Protein AF-A0A820YCQ6-F1 (afdb_monomer_lite)

pLDDT: mean 77.75, std 10.93, range [45.94, 90.94]

Foldseek 3Di:
DDDFDLALLSLLVQLLCLLPPWDQQQDPVGRDHSNRVSVVSCPDPSNDDPDDDDPSNVVSVVSVVVSDDDDD

Secondary structure (DSSP, 8-state):
--PPPSSHHHHHHHHHHHHHHS-SSPPTTT---HHHHHHHHHTSTTS--SSPPPHHHHHHHHHHHHHS----

Radius of gyration: 12.37 Å; chains: 1; bounding box: 32×24×34 Å

Structure (mmCIF, N/CA/C/O backbone):
data_AF-A0A820YCQ6-F1
#
_entry.id   AF-A0A820YCQ6-F1
#
loop_
_atom_site.group_PDB
_atom_site.id
_atom_site.type_symbol
_atom_site.label_atom_id
_atom_site.label_alt_id
_atom_site.label_comp_id
_atom_site.label_asym_id
_atom_site.label_entity_id
_atom_site.label_seq_id
_atom_site.pdbx_PDB_ins_code
_atom_site.Cartn_x
_atom_site.Cartn_y
_atom_site.Cartn_z
_atom_site.occupancy
_atom_site.B_iso_or_equiv
_atom_site.auth_seq_id
_atom_site.auth_comp_id
_atom_site.auth_asym_id
_atom_site.auth_atom_id
_atom_site.pdbx_PDB_model_num
ATOM 1 N N . MET A 1 1 ? 10.657 11.445 9.133 1.00 45.94 1 MET A N 1
ATOM 2 C CA . MET A 1 1 ? 9.615 11.125 8.133 1.00 45.94 1 MET A CA 1
ATOM 3 C C . MET A 1 1 ? 10.249 10.167 7.136 1.00 45.94 1 MET A C 1
ATOM 5 O O . MET A 1 1 ? 11.276 10.532 6.579 1.00 45.94 1 MET A O 1
ATOM 9 N N . LEU A 1 2 ? 9.748 8.935 7.002 1.00 48.84 2 LEU A N 1
ATOM 10 C CA . LEU A 1 2 ? 10.294 7.965 6.045 1.00 48.84 2 LEU A CA 1
ATOM 11 C C . LEU A 1 2 ? 10.001 8.499 4.631 1.00 48.84 2 LEU A C 1
ATOM 13 O O . LEU A 1 2 ? 8.835 8.609 4.259 1.00 48.84 2 LEU A O 1
ATOM 17 N N . GLN A 1 3 ? 11.023 8.927 3.891 1.00 54.03 3 GLN A N 1
ATOM 18 C CA . GLN A 1 3 ? 10.849 9.387 2.512 1.00 54.03 3 GLN A CA 1
ATOM 1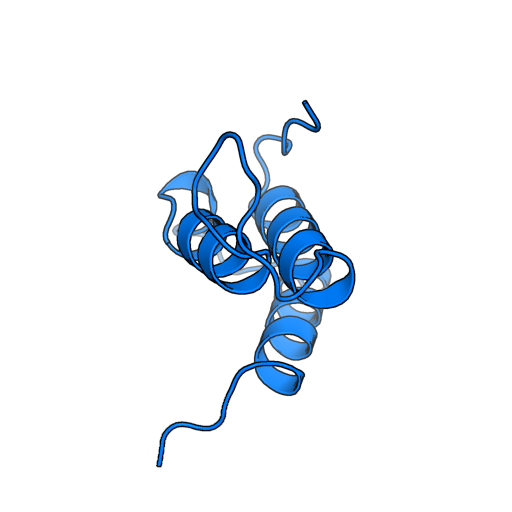9 C C . GLN A 1 3 ? 10.972 8.189 1.571 1.00 54.03 3 GLN A C 1
ATOM 21 O O . GLN A 1 3 ? 11.945 7.439 1.646 1.00 54.03 3 GLN A O 1
ATOM 26 N N . SER A 1 4 ? 9.968 7.996 0.715 1.00 55.00 4 SER A N 1
ATOM 27 C CA . SER A 1 4 ? 10.055 7.031 -0.380 1.00 55.00 4 SER A CA 1
ATOM 28 C C . SER A 1 4 ? 11.119 7.488 -1.376 1.00 55.00 4 SER A C 1
ATOM 30 O O . SER A 1 4 ? 11.217 8.675 -1.677 1.00 55.00 4 SER A O 1
ATOM 32 N N . THR A 1 5 ? 11.901 6.543 -1.890 1.00 58.38 5 THR A N 1
ATOM 33 C CA . THR A 1 5 ? 12.826 6.762 -3.007 1.00 58.38 5 THR A CA 1
ATOM 34 C C . THR A 1 5 ? 12.050 7.089 -4.295 1.00 58.38 5 THR A C 1
ATOM 36 O O . THR A 1 5 ? 10.846 6.833 -4.364 1.00 58.38 5 THR A O 1
ATOM 39 N N . ASP A 1 6 ? 12.720 7.608 -5.335 1.00 62.22 6 ASP A N 1
ATOM 40 C CA . ASP A 1 6 ? 12.142 7.932 -6.665 1.00 62.22 6 ASP A CA 1
ATOM 41 C C . ASP A 1 6 ? 11.556 6.719 -7.432 1.00 62.22 6 ASP A C 1
ATOM 43 O O . ASP A 1 6 ? 11.213 6.809 -8.608 1.00 62.22 6 ASP A O 1
ATOM 47 N N . SER A 1 7 ? 11.446 5.558 -6.782 1.00 70.25 7 SER A N 1
ATOM 48 C CA . SER A 1 7 ? 10.867 4.343 -7.342 1.00 70.25 7 SER A CA 1
ATOM 49 C C . SER A 1 7 ? 9.435 4.135 -6.831 1.00 70.25 7 SER A C 1
ATOM 51 O O . SER A 1 7 ? 9.212 4.195 -5.615 1.00 70.25 7 SER A O 1
ATOM 53 N N . PRO A 1 8 ? 8.475 3.769 -7.705 1.00 75.75 8 PRO A N 1
ATOM 54 C CA . PRO A 1 8 ? 7.114 3.390 -7.311 1.00 75.75 8 PRO A CA 1
ATOM 55 C C . PRO A 1 8 ? 7.075 2.311 -6.218 1.00 75.75 8 PRO A C 1
ATOM 57 O O . PRO A 1 8 ? 6.185 2.300 -5.373 1.00 75.75 8 PRO A O 1
ATOM 60 N N . THR A 1 9 ? 8.082 1.430 -6.178 1.00 83.12 9 THR A N 1
ATOM 61 C CA . THR A 1 9 ? 8.192 0.363 -5.174 1.00 83.12 9 THR A CA 1
ATOM 62 C C . THR A 1 9 ? 8.245 0.906 -3.744 1.00 83.12 9 THR A C 1
ATOM 64 O O . THR A 1 9 ? 7.621 0.335 -2.850 1.00 83.12 9 THR A O 1
ATOM 67 N N . GLY A 1 10 ? 8.966 2.009 -3.513 1.00 82.50 10 GLY A N 1
ATOM 68 C CA . GLY A 1 10 ? 9.066 2.622 -2.186 1.00 82.50 10 GLY A CA 1
ATOM 69 C C . GLY A 1 10 ? 7.720 3.175 -1.717 1.00 82.50 10 GLY A C 1
ATOM 70 O O . GLY A 1 10 ? 7.337 2.988 -0.560 1.00 82.50 10 GLY A O 1
ATOM 71 N N . TRP A 1 11 ? 6.962 3.765 -2.642 1.00 83.75 11 TRP A N 1
ATOM 72 C CA . TRP A 1 11 ? 5.632 4.303 -2.379 1.00 83.75 11 TRP A CA 1
ATOM 73 C C . TRP A 1 11 ? 4.632 3.193 -2.068 1.00 83.75 11 TRP A C 1
ATOM 75 O O . TRP A 1 11 ? 3.862 3.310 -1.112 1.00 83.75 11 TRP A O 1
ATOM 85 N N . PHE A 1 12 ? 4.683 2.082 -2.805 1.00 87.12 12 PHE A N 1
ATOM 86 C CA . PHE A 1 12 ? 3.854 0.911 -2.524 1.00 87.12 12 PHE A CA 1
ATOM 87 C C . PHE A 1 12 ? 4.185 0.289 -1.172 1.00 87.12 12 PHE A C 1
ATOM 89 O O . PHE A 1 12 ? 3.278 -0.007 -0.398 1.00 87.12 12 PHE A O 1
ATOM 96 N N . TYR A 1 13 ? 5.470 0.149 -0.846 1.00 87.00 13 TYR A N 1
ATOM 97 C CA . TYR A 1 13 ? 5.886 -0.400 0.441 1.00 87.00 13 TYR A CA 1
ATOM 98 C C . TYR A 1 13 ? 5.427 0.478 1.611 1.00 87.00 13 TYR A C 1
ATOM 100 O O . TYR A 1 13 ? 4.884 -0.024 2.593 1.00 87.00 13 TYR A O 1
ATOM 108 N N . LEU A 1 14 ? 5.581 1.799 1.490 1.00 86.19 14 LEU A N 1
ATOM 109 C CA . LEU A 1 14 ? 5.115 2.743 2.503 1.00 86.19 14 LEU A CA 1
ATOM 110 C C . LEU A 1 14 ? 3.588 2.702 2.660 1.00 86.19 14 LEU A C 1
ATOM 112 O O . LEU A 1 14 ? 3.081 2.750 3.780 1.00 86.19 14 LEU A O 1
ATOM 116 N N . SER A 1 15 ? 2.859 2.570 1.550 1.00 87.25 15 SER A N 1
ATOM 117 C CA . SER A 1 15 ? 1.400 2.423 1.563 1.00 87.25 15 SER A CA 1
ATOM 118 C C . SER A 1 15 ? 0.979 1.145 2.287 1.00 87.25 15 SER A C 1
ATOM 120 O O . SER A 1 15 ? 0.125 1.192 3.168 1.00 87.25 15 SER A O 1
ATOM 122 N N . LEU A 1 16 ? 1.623 0.016 1.980 1.00 87.12 16 LEU A N 1
ATOM 123 C CA . LEU A 1 16 ? 1.370 -1.256 2.652 1.00 87.12 16 LEU A CA 1
ATOM 124 C C . LEU A 1 16 ? 1.675 -1.171 4.155 1.00 87.12 16 LEU A C 1
ATOM 126 O O . LEU A 1 16 ? 0.885 -1.638 4.971 1.00 87.12 16 LEU A O 1
ATOM 130 N N . LEU A 1 17 ? 2.776 -0.519 4.537 1.00 87.19 17 LEU A N 1
ATOM 131 C CA . LEU A 1 17 ? 3.147 -0.339 5.940 1.00 87.19 17 LEU A CA 1
ATOM 132 C C . LEU A 1 17 ? 2.073 0.438 6.714 1.00 87.19 17 LEU A C 1
ATOM 134 O O . LEU A 1 17 ? 1.672 0.010 7.799 1.00 87.19 17 LEU A O 1
ATOM 138 N N . HIS A 1 18 ? 1.576 1.540 6.146 1.00 84.69 18 HIS A N 1
ATOM 139 C CA . HIS A 1 18 ? 0.469 2.302 6.724 1.00 84.69 18 HIS A CA 1
ATOM 140 C C . HIS A 1 18 ? -0.824 1.483 6.785 1.00 84.69 18 HIS A C 1
ATOM 142 O O . HIS A 1 18 ? -1.541 1.560 7.776 1.00 84.69 18 HIS A O 1
ATOM 148 N N . ALA A 1 19 ? -1.107 0.652 5.784 1.00 85.12 19 ALA A N 1
ATOM 149 C CA . ALA A 1 19 ? -2.287 -0.206 5.803 1.00 85.12 19 ALA A CA 1
ATOM 150 C C . ALA A 1 19 ? -2.214 -1.312 6.879 1.00 85.12 19 ALA A C 1
ATOM 152 O O . ALA A 1 19 ? -3.238 -1.654 7.462 1.00 85.12 19 ALA A O 1
ATOM 153 N N . MET A 1 20 ? -1.025 -1.862 7.160 1.00 85.00 20 MET A N 1
ATOM 154 C CA . MET A 1 20 ? -0.857 -3.001 8.076 1.00 85.00 20 MET A CA 1
ATOM 155 C C . MET A 1 20 ? -0.612 -2.620 9.540 1.00 85.00 20 MET A C 1
ATOM 157 O O . MET A 1 20 ? -0.986 -3.374 10.435 1.00 85.00 20 MET A O 1
ATOM 161 N N . THR A 1 21 ? 0.085 -1.510 9.795 1.00 79.75 21 THR A N 1
ATOM 162 C CA . THR A 1 21 ? 0.619 -1.203 11.139 1.00 79.75 21 THR A CA 1
ATOM 163 C C . THR A 1 21 ? -0.039 -0.014 11.818 1.00 79.75 21 THR A C 1
ATOM 165 O O . THR A 1 21 ? 0.061 0.123 13.038 1.00 79.75 21 THR A O 1
ATOM 168 N N . SER A 1 22 ? -0.712 0.854 11.065 1.00 68.38 22 SER A N 1
ATOM 169 C CA . SER A 1 22 ? -1.353 2.016 11.664 1.00 68.38 22 SER A CA 1
ATOM 170 C C . SER A 1 22 ? -2.664 1.617 12.327 1.00 68.38 22 SER A C 1
ATOM 172 O O . SER A 1 22 ? -3.461 0.838 11.806 1.00 68.38 22 SER A O 1
ATOM 174 N N . HIS A 1 23 ? -2.868 2.185 13.510 1.00 67.81 23 HIS A N 1
ATOM 175 C CA . HIS A 1 23 ? -4.062 1.977 14.306 1.00 67.81 23 HIS A CA 1
ATOM 176 C C . HIS A 1 23 ? -5.316 2.414 13.516 1.00 67.81 23 HIS A C 1
ATOM 178 O O . HIS A 1 23 ? -5.240 3.367 12.737 1.00 67.81 23 HIS A O 1
ATOM 184 N N . PRO A 1 24 ? -6.478 1.761 13.711 1.00 66.56 24 PRO A N 1
ATOM 185 C CA . PRO A 1 24 ? -7.733 2.174 13.078 1.00 66.56 24 PRO A CA 1
ATOM 186 C C . PRO A 1 24 ? -8.251 3.524 13.593 1.00 66.56 24 PRO A C 1
ATOM 188 O O . PRO A 1 24 ? -9.206 4.062 13.039 1.00 66.56 24 PRO A O 1
ATOM 191 N N . LEU A 1 25 ? -7.645 4.069 14.652 1.00 73.50 25 LEU A N 1
ATOM 192 C CA . LEU A 1 25 ? -7.935 5.420 15.107 1.00 73.50 25 LEU A CA 1
ATOM 193 C C . LEU A 1 25 ? -7.221 6.434 14.204 1.00 73.50 25 LEU A C 1
ATOM 195 O O . LEU A 1 25 ? -6.055 6.220 13.861 1.00 73.50 25 LEU A O 1
ATOM 199 N N . PRO A 1 26 ? -7.901 7.527 13.825 1.00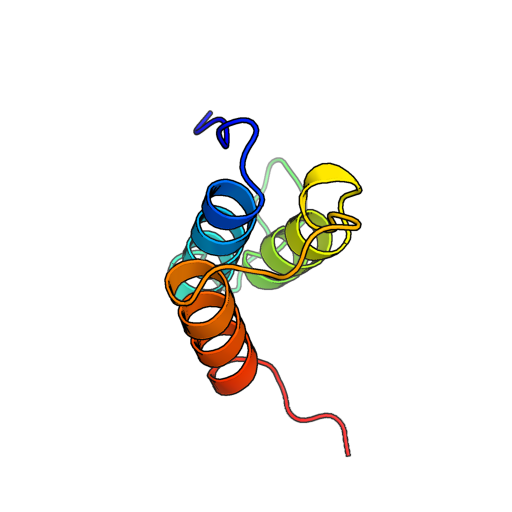 72.56 26 PRO A N 1
ATOM 200 C CA . PRO A 1 26 ? -7.270 8.601 13.081 1.00 72.56 26 PRO A CA 1
ATOM 201 C C . PRO A 1 26 ? -6.119 9.188 13.898 1.00 72.56 26 PRO A C 1
ATOM 203 O O . PRO A 1 26 ? -6.249 9.430 15.098 1.00 72.56 26 PRO A O 1
ATOM 206 N N . ASP A 1 27 ? -4.987 9.394 13.238 1.00 74.69 27 ASP A N 1
ATOM 207 C CA . ASP A 1 27 ? -3.827 10.052 13.825 1.00 74.69 27 ASP A CA 1
ATOM 208 C C . ASP A 1 27 ? -4.188 11.493 14.226 1.00 74.69 27 ASP A C 1
ATOM 210 O O . ASP A 1 27 ? -4.786 12.227 13.440 1.00 74.69 27 ASP A O 1
ATOM 214 N N . GLU A 1 28 ? -3.833 11.913 15.444 1.00 73.00 28 GLU A N 1
ATOM 215 C CA . GLU A 1 28 ? -4.248 13.211 16.006 1.00 73.00 28 GLU A CA 1
ATOM 216 C C . GLU A 1 28 ? -3.726 14.421 15.217 1.00 73.00 28 GLU A C 1
ATOM 218 O O . GLU A 1 28 ? -4.304 15.505 15.291 1.00 73.00 28 GLU A O 1
ATOM 223 N N . TYR A 1 29 ? -2.650 14.255 14.445 1.00 74.50 29 TYR A N 1
ATOM 224 C CA . TYR A 1 29 ? -2.023 15.344 13.69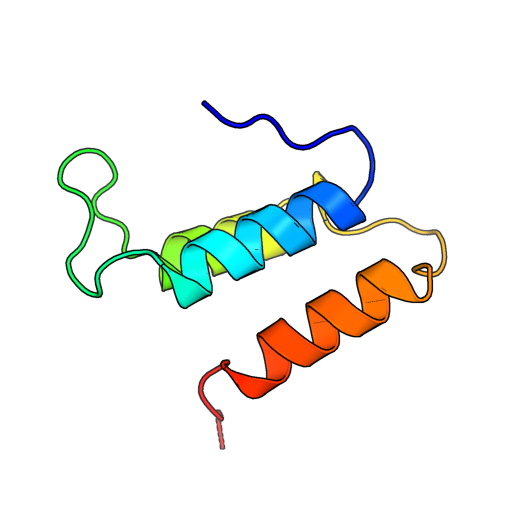6 1.00 74.50 29 TYR A CA 1
ATOM 225 C C . TYR A 1 29 ? -2.547 15.466 12.267 1.00 74.50 29 TYR A C 1
ATOM 227 O O . TYR A 1 29 ? -2.564 16.561 11.705 1.00 74.50 29 TYR A O 1
ATOM 235 N N . THR A 1 30 ? -2.953 14.352 11.662 1.00 72.00 30 THR A N 1
ATOM 236 C CA . THR A 1 30 ? -3.423 14.309 10.270 1.00 72.00 30 THR A CA 1
ATOM 237 C C . THR A 1 30 ? -4.928 14.102 10.148 1.00 72.00 30 THR A C 1
ATOM 239 O O . THR A 1 30 ? -5.489 14.377 9.090 1.00 72.00 30 THR A O 1
ATOM 242 N N . GLY A 1 31 ? -5.591 13.631 11.206 1.00 78.31 31 GLY A N 1
ATOM 243 C CA . GLY A 1 31 ? -7.000 13.243 11.199 1.00 78.31 31 GLY A CA 1
ATOM 244 C C . GLY A 1 31 ? -7.297 12.021 10.325 1.00 78.31 31 GLY A C 1
ATOM 245 O O . GLY A 1 31 ? -8.464 11.713 10.106 1.00 78.31 31 GLY A O 1
ATOM 246 N N . MET A 1 32 ? -6.265 11.342 9.813 1.00 79.19 32 MET A N 1
ATOM 247 C CA . MET A 1 32 ? -6.387 10.217 8.888 1.00 79.19 32 MET A CA 1
ATOM 248 C C . MET A 1 32 ? -6.007 8.915 9.582 1.00 79.19 32 MET A C 1
ATOM 250 O O . MET A 1 32 ? -5.047 8.846 10.351 1.00 79.19 32 MET A O 1
ATOM 254 N N . THR A 1 33 ? -6.734 7.854 9.268 1.00 83.81 33 THR A N 1
ATOM 255 C CA . THR A 1 33 ? -6.355 6.486 9.612 1.00 83.81 33 THR A CA 1
ATOM 256 C C . THR A 1 33 ? -5.191 6.009 8.744 1.00 83.81 33 THR A C 1
ATOM 258 O O . THR A 1 33 ? -4.911 6.538 7.662 1.00 83.81 33 THR A O 1
ATOM 261 N N . GLY A 1 34 ? -4.535 4.935 9.185 1.00 79.50 34 GLY A N 1
ATOM 262 C CA . GLY A 1 34 ? -3.534 4.224 8.389 1.00 79.50 34 GLY A CA 1
ATOM 263 C C . GLY A 1 34 ? -3.979 3.877 6.977 1.00 79.50 34 GLY A C 1
ATOM 264 O O . GLY A 1 34 ? -3.252 4.087 6.008 1.00 79.50 34 GLY A O 1
ATOM 265 N N . MET A 1 35 ? -5.211 3.385 6.866 1.00 82.38 35 MET A N 1
ATOM 266 C CA . MET A 1 35 ? -5.807 2.992 5.598 1.00 82.38 35 MET A CA 1
ATOM 267 C C . MET A 1 35 ? -6.013 4.196 4.674 1.00 82.38 35 MET A C 1
ATOM 269 O O . MET A 1 35 ? -5.643 4.142 3.503 1.00 82.38 35 MET A O 1
ATOM 273 N N . GLU A 1 36 ? -6.541 5.307 5.187 1.00 82.62 36 GLU A N 1
ATOM 274 C CA . GLU A 1 36 ? -6.718 6.532 4.396 1.00 82.62 36 GLU A CA 1
ATOM 275 C C . GLU A 1 36 ? -5.374 7.101 3.939 1.00 82.62 36 GLU A C 1
ATOM 277 O O . GLU A 1 36 ? -5.238 7.542 2.794 1.00 82.62 36 GLU A O 1
ATOM 282 N N . ARG A 1 37 ? -4.351 7.035 4.800 1.00 83.44 37 ARG A N 1
ATOM 283 C CA . ARG A 1 37 ? -2.995 7.449 4.441 1.00 83.44 37 ARG A CA 1
ATOM 284 C C . ARG A 1 37 ? -2.396 6.552 3.359 1.00 83.44 37 ARG A C 1
ATOM 286 O O . ARG A 1 37 ? -1.813 7.069 2.409 1.00 83.44 37 ARG A O 1
ATOM 293 N N . ALA A 1 38 ? -2.580 5.236 3.457 1.00 86.56 38 ALA A N 1
ATOM 294 C CA . ALA A 1 38 ? -2.168 4.284 2.429 1.00 86.56 38 ALA A CA 1
ATOM 295 C C . ALA A 1 38 ? -2.848 4.573 1.080 1.00 86.56 38 ALA A C 1
ATOM 297 O O . ALA A 1 38 ? -2.179 4.632 0.050 1.00 86.56 38 ALA A O 1
ATOM 298 N N . PHE A 1 39 ? -4.155 4.850 1.081 1.00 84.75 39 PHE A N 1
ATOM 299 C CA . PHE A 1 39 ? -4.888 5.242 -0.126 1.00 84.75 39 PHE A CA 1
ATOM 300 C C . PHE A 1 39 ? -4.383 6.554 -0.727 1.00 84.75 39 PHE A C 1
ATOM 302 O O . PHE A 1 39 ? -4.236 6.661 -1.945 1.00 84.75 39 PHE A O 1
ATOM 309 N N . GLN A 1 40 ? -4.102 7.555 0.107 1.00 85.12 40 GLN A N 1
ATOM 310 C CA . GLN A 1 40 ? -3.564 8.833 -0.350 1.00 85.12 40 GLN A CA 1
ATOM 311 C C . GLN A 1 40 ? -2.193 8.660 -1.014 1.00 85.12 40 GLN A C 1
ATOM 313 O O . GLN A 1 40 ? -1.929 9.275 -2.047 1.00 85.12 40 GLN A O 1
ATOM 318 N N . LEU A 1 41 ? -1.338 7.810 -0.441 1.00 84.75 41 LEU A N 1
ATOM 319 C CA . LEU A 1 41 ? -0.032 7.485 -1.002 1.00 84.75 41 LEU A CA 1
ATOM 320 C C . LEU A 1 41 ? -0.177 6.755 -2.341 1.00 84.75 41 LEU A C 1
ATOM 322 O O . LEU A 1 41 ? 0.425 7.197 -3.313 1.00 84.75 41 LEU A O 1
ATOM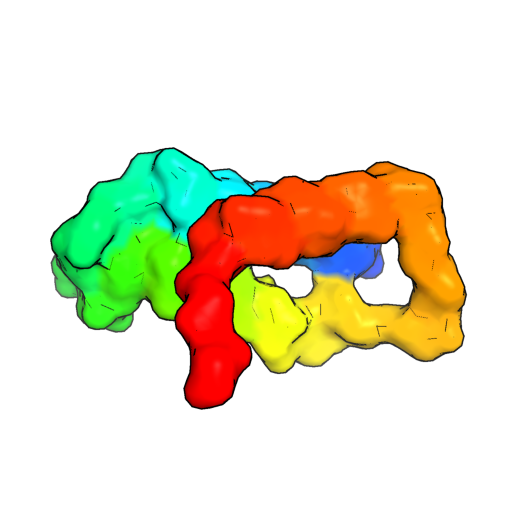 326 N N . LEU A 1 42 ? -1.051 5.749 -2.443 1.00 82.81 42 LEU A N 1
ATOM 327 C CA . LEU A 1 42 ? -1.326 5.036 -3.701 1.00 82.81 42 LEU A CA 1
ATOM 328 C C . LEU A 1 42 ? -1.910 5.929 -4.800 1.00 82.81 42 LEU A C 1
ATOM 330 O O . LEU A 1 42 ? -1.649 5.710 -5.981 1.00 82.81 42 LEU A O 1
ATOM 334 N N . LYS A 1 43 ? -2.706 6.938 -4.436 1.00 80.81 43 LYS A N 1
ATOM 335 C CA . LYS A 1 43 ? -3.248 7.924 -5.383 1.00 80.81 43 LYS A CA 1
ATOM 336 C C . LYS A 1 43 ? -2.271 9.051 -5.717 1.00 80.81 43 LYS A C 1
ATOM 338 O O . LYS A 1 43 ? -2.593 9.898 -6.549 1.00 80.81 43 LYS A O 1
ATOM 343 N N . SER A 1 44 ? -1.104 9.097 -5.078 1.00 78.88 44 SER A N 1
ATOM 344 C CA . SER A 1 44 ? -0.110 10.127 -5.357 1.00 78.88 44 SER A CA 1
ATOM 345 C C . SER A 1 44 ? 0.521 9.918 -6.736 1.00 78.88 44 SER A C 1
ATOM 347 O O . SER A 1 44 ? 0.747 8.789 -7.178 1.00 78.88 44 SER A O 1
ATOM 349 N N . ALA A 1 45 ? 0.852 11.022 -7.407 1.00 61.44 45 ALA A N 1
ATOM 350 C CA . ALA A 1 45 ? 1.481 11.000 -8.728 1.00 61.44 45 ALA A CA 1
ATOM 351 C C . ALA A 1 45 ? 2.839 10.263 -8.752 1.00 61.44 45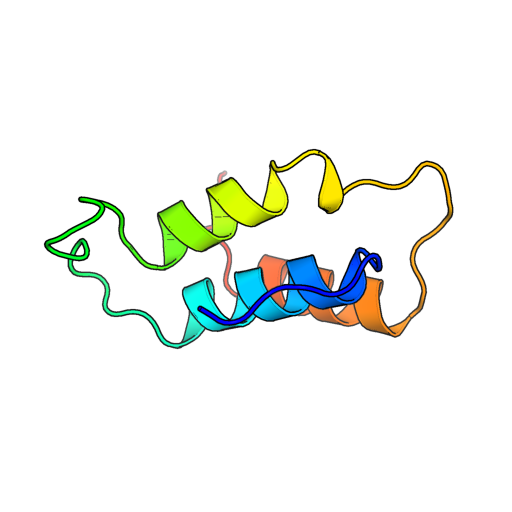 ALA A C 1
ATOM 353 O O . ALA A 1 45 ? 3.282 9.857 -9.816 1.00 61.44 45 ALA A O 1
ATOM 354 N N . GLY A 1 46 ? 3.482 10.042 -7.595 1.00 64.88 46 GLY A N 1
ATOM 355 C CA . GLY A 1 46 ? 4.733 9.279 -7.488 1.00 64.88 46 GLY A CA 1
ATOM 356 C C . GLY A 1 46 ? 4.564 7.754 -7.533 1.00 64.88 46 GLY A C 1
ATOM 357 O O . GLY A 1 46 ? 5.552 7.035 -7.655 1.00 64.88 46 GLY A O 1
ATOM 358 N N . SER A 1 47 ? 3.330 7.250 -7.435 1.00 61.16 47 SER A N 1
ATOM 359 C CA . SER A 1 47 ? 3.035 5.807 -7.411 1.00 61.16 47 SER A CA 1
ATOM 360 C C . SER A 1 47 ? 2.763 5.213 -8.794 1.00 61.16 47 SER A C 1
ATOM 362 O O . SER A 1 47 ? 2.799 3.996 -8.958 1.00 61.16 47 SER A O 1
ATOM 364 N N . TRP A 1 48 ? 2.509 6.054 -9.798 1.00 69.69 48 TRP A N 1
ATOM 365 C CA . TRP A 1 48 ? 2.156 5.618 -11.146 1.00 69.69 48 TRP A CA 1
ATOM 366 C C . TRP A 1 48 ? 3.244 6.054 -12.117 1.00 69.69 48 TRP A C 1
ATOM 368 O O . TRP A 1 48 ? 3.533 7.238 -12.254 1.00 69.69 48 TRP A O 1
ATOM 378 N N . SER A 1 49 ? 3.869 5.072 -12.759 1.00 69.94 49 SER A N 1
ATOM 379 C CA . SER A 1 49 ? 4.867 5.281 -13.803 1.00 69.94 49 SER A CA 1
ATOM 380 C C . SER A 1 49 ? 4.302 4.783 -15.129 1.00 69.94 49 SER A C 1
ATOM 382 O O . SER A 1 49 ? 3.582 3.787 -15.148 1.00 69.94 49 SER A O 1
ATOM 384 N N . ASP A 1 50 ? 4.661 5.435 -16.235 1.00 71.31 50 ASP A N 1
ATOM 385 C CA . ASP A 1 50 ? 4.386 4.947 -17.596 1.00 71.31 50 ASP A CA 1
ATOM 386 C C . ASP A 1 50 ? 5.158 3.656 -17.939 1.00 71.31 50 ASP A C 1
ATOM 388 O O . ASP A 1 50 ? 4.927 3.040 -18.979 1.00 71.31 50 ASP A O 1
ATOM 392 N N . GLN A 1 51 ? 6.091 3.230 -17.080 1.00 74.88 51 GLN A N 1
ATOM 393 C CA . GLN A 1 51 ? 6.833 1.984 -17.246 1.00 74.88 51 GLN A CA 1
ATOM 394 C C . GLN A 1 51 ? 6.154 0.802 -16.539 1.00 74.88 51 GLN A C 1
ATOM 396 O O . GLN A 1 51 ? 5.563 0.975 -15.470 1.00 74.88 51 GLN A O 1
ATOM 401 N N . PRO A 1 52 ? 6.270 -0.422 -17.091 1.00 76.88 52 PRO A N 1
ATOM 402 C CA . PRO A 1 52 ? 5.735 -1.613 -16.448 1.00 76.88 52 PRO A CA 1
ATOM 403 C C . PRO A 1 52 ? 6.382 -1.830 -15.077 1.00 76.88 52 PRO A C 1
ATOM 405 O O . PRO A 1 52 ? 7.593 -1.680 -14.903 1.00 76.88 52 PRO A O 1
ATOM 408 N N . PHE A 1 53 ? 5.566 -2.212 -14.097 1.00 80.31 53 PHE A N 1
ATOM 409 C CA . PHE A 1 53 ? 6.045 -2.487 -12.750 1.00 80.31 53 PHE A CA 1
ATOM 410 C C . PHE A 1 53 ? 6.931 -3.734 -12.720 1.00 80.31 53 PHE A C 1
ATOM 412 O O . PHE A 1 53 ? 6.641 -4.746 -13.358 1.00 80.31 53 PHE A O 1
ATOM 419 N N . ASN A 1 54 ? 8.000 -3.676 -11.925 1.00 83.44 54 ASN A N 1
ATOM 420 C CA . ASN A 1 54 ? 8.801 -4.855 -11.624 1.00 83.44 54 ASN A CA 1
ATOM 421 C C . ASN A 1 54 ? 7.997 -5.869 -10.780 1.00 83.44 54 ASN A C 1
ATOM 423 O O . ASN A 1 54 ? 6.922 -5.574 -10.243 1.00 83.44 54 ASN A O 1
ATOM 427 N N . GLU A 1 55 ? 8.532 -7.083 -10.660 1.00 87.19 55 GLU A N 1
ATOM 428 C CA . GLU A 1 55 ? 7.891 -8.175 -9.919 1.00 87.19 55 GLU A CA 1
ATOM 429 C C . GLU A 1 55 ? 7.621 -7.802 -8.453 1.00 87.19 55 GLU A C 1
ATOM 431 O O . GLU A 1 55 ? 6.549 -8.089 -7.923 1.00 87.19 55 GLU A O 1
ATOM 436 N N . LEU A 1 56 ? 8.550 -7.081 -7.818 1.00 86.88 56 LEU A N 1
ATOM 437 C CA . LEU A 1 56 ? 8.427 -6.650 -6.428 1.00 86.88 56 LEU A CA 1
ATOM 438 C C . LEU A 1 56 ? 7.260 -5.673 -6.222 1.00 86.88 56 LEU A C 1
ATOM 440 O O . LEU A 1 56 ? 6.448 -5.863 -5.322 1.00 86.88 56 LEU A O 1
ATOM 444 N N . SER A 1 57 ? 7.141 -4.651 -7.069 1.00 85.44 57 SER A N 1
ATOM 445 C CA . SER A 1 57 ? 6.021 -3.707 -7.050 1.00 85.44 57 SER A CA 1
ATOM 446 C C . SER A 1 57 ? 4.691 -4.422 -7.263 1.00 85.44 57 SER A C 1
ATOM 448 O O . SER A 1 57 ? 3.734 -4.166 -6.536 1.00 85.44 57 SER A O 1
ATOM 450 N N . SER A 1 58 ? 4.644 -5.360 -8.212 1.00 86.62 58 SER A N 1
ATOM 451 C CA . SER A 1 58 ? 3.445 -6.161 -8.479 1.00 86.62 58 SER A CA 1
ATOM 452 C C . SER A 1 58 ? 3.067 -7.037 -7.281 1.00 86.62 58 SER A C 1
ATOM 454 O O . SER A 1 58 ? 1.894 -7.132 -6.929 1.00 86.62 58 SER A O 1
ATOM 456 N N . ASN A 1 59 ? 4.056 -7.626 -6.603 1.00 90.94 59 ASN A N 1
ATOM 457 C CA . ASN A 1 59 ? 3.839 -8.400 -5.386 1.00 90.94 59 ASN A CA 1
ATOM 458 C C . ASN A 1 59 ? 3.278 -7.534 -4.247 1.00 90.94 59 ASN A C 1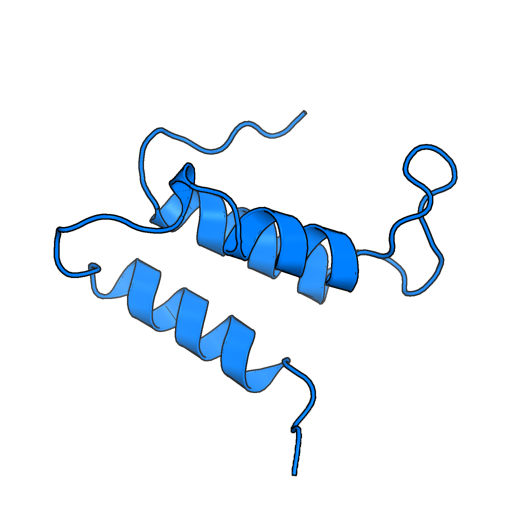
ATOM 460 O O . ASN A 1 59 ? 2.300 -7.927 -3.613 1.00 90.94 59 ASN A O 1
ATOM 464 N N . ILE A 1 60 ? 3.844 -6.343 -4.020 1.00 89.69 60 ILE A N 1
ATOM 465 C CA . ILE A 1 60 ? 3.360 -5.416 -2.987 1.00 89.69 60 ILE A CA 1
ATOM 466 C C . ILE A 1 60 ? 1.929 -4.965 -3.301 1.00 89.69 60 ILE A C 1
ATOM 468 O O . ILE A 1 60 ? 1.081 -4.981 -2.413 1.00 89.69 60 ILE A O 1
ATOM 472 N N . LEU A 1 61 ? 1.626 -4.626 -4.557 1.00 87.88 61 LEU A N 1
ATOM 473 C CA . LEU A 1 61 ? 0.261 -4.296 -4.980 1.00 87.88 61 LEU A CA 1
ATOM 474 C C . LEU A 1 61 ? -0.709 -5.463 -4.748 1.00 87.88 61 LEU A C 1
ATOM 476 O O . LEU A 1 61 ? -1.829 -5.240 -4.297 1.00 87.88 61 LEU A O 1
ATOM 480 N N . GLY A 1 62 ? -0.273 -6.704 -4.979 1.00 89.38 62 GLY A N 1
ATOM 481 C CA . GLY A 1 62 ? -1.049 -7.901 -4.651 1.00 89.38 62 GLY A CA 1
ATOM 482 C C . GLY A 1 62 ? -1.325 -8.052 -3.150 1.00 89.38 62 GLY A C 1
ATOM 483 O O . GLY A 1 62 ? -2.441 -8.397 -2.765 1.00 89.38 62 GLY A O 1
ATOM 484 N N . GLN A 1 63 ? -0.348 -7.741 -2.293 1.00 90.50 63 GLN A N 1
ATOM 485 C CA . GLN A 1 63 ? -0.537 -7.729 -0.836 1.00 90.50 63 GLN A CA 1
ATOM 486 C C . GLN A 1 63 ? -1.488 -6.615 -0.385 1.00 90.50 63 GLN A C 1
ATOM 488 O O . GLN A 1 63 ? -2.323 -6.832 0.484 1.00 90.50 63 GLN A O 1
ATOM 493 N N . ILE A 1 64 ? -1.408 -5.431 -0.997 1.00 88.81 64 ILE A N 1
ATOM 494 C CA . ILE A 1 64 ? -2.358 -4.341 -0.743 1.00 88.81 64 ILE A CA 1
ATOM 495 C C . ILE A 1 64 ? -3.769 -4.772 -1.156 1.00 88.81 64 ILE A C 1
ATOM 497 O O . ILE A 1 64 ? -4.722 -4.549 -0.411 1.00 88.81 64 ILE A O 1
ATOM 501 N N . ALA A 1 65 ? -3.915 -5.418 -2.314 1.00 87.81 65 ALA A N 1
ATOM 502 C CA . ALA A 1 65 ? -5.203 -5.902 -2.793 1.00 87.81 65 ALA A CA 1
ATOM 503 C C . ALA A 1 65 ? -5.821 -6.949 -1.850 1.00 87.81 65 ALA A C 1
ATOM 505 O O . ALA A 1 65 ? -7.028 -6.917 -1.630 1.00 87.81 65 ALA A O 1
ATOM 506 N N . SER A 1 66 ? -5.019 -7.838 -1.251 1.00 89.69 66 SER A N 1
ATOM 507 C CA . SER A 1 66 ? -5.532 -8.885 -0.354 1.00 89.69 66 SER A CA 1
ATOM 508 C C . SER A 1 66 ? -6.042 -8.361 0.992 1.00 89.69 66 SER A C 1
ATOM 510 O O . SER A 1 66 ? -6.911 -8.992 1.591 1.00 89.69 66 SER A O 1
ATOM 512 N N . ILE A 1 67 ? -5.534 -7.216 1.457 1.00 84.88 67 ILE A N 1
ATOM 513 C CA . ILE A 1 67 ? -5.995 -6.547 2.687 1.00 84.88 67 ILE A CA 1
ATOM 514 C C . ILE A 1 67 ? -7.007 -5.427 2.417 1.00 84.88 67 ILE A C 1
ATOM 516 O O . ILE A 1 67 ? -7.524 -4.819 3.355 1.00 84.88 67 ILE A O 1
ATOM 520 N N . SER A 1 68 ? -7.267 -5.117 1.146 1.00 84.50 68 SER A N 1
ATOM 521 C CA . SER A 1 68 ? -8.209 -4.070 0.769 1.00 84.50 68 SER A CA 1
ATOM 522 C C . SER A 1 68 ? -9.653 -4.535 0.979 1.00 84.50 68 SER A C 1
ATOM 524 O O . SER A 1 68 ? -9.974 -5.699 0.729 1.00 84.50 68 SER A O 1
ATOM 526 N N . PRO A 1 69 ? -10.556 -3.639 1.412 1.00 81.81 69 PRO A N 1
ATOM 527 C CA . PRO A 1 69 ? -11.969 -3.965 1.526 1.00 81.81 69 PRO A CA 1
ATOM 528 C C . PRO A 1 69 ? -12.546 -4.331 0.153 1.00 81.81 69 PRO A C 1
ATOM 530 O O . PRO A 1 69 ? -12.333 -3.632 -0.838 1.00 81.81 69 PRO A O 1
ATOM 533 N N . ILE A 1 70 ? -13.298 -5.430 0.107 1.00 82.38 70 ILE A N 1
ATOM 534 C CA . ILE A 1 70 ? -13.980 -5.884 -1.105 1.00 82.38 70 ILE A CA 1
ATOM 535 C C . ILE A 1 70 ? -15.207 -4.995 -1.310 1.00 82.38 70 ILE A C 1
ATOM 537 O O . ILE A 1 70 ? -16.168 -5.058 -0.543 1.00 82.38 70 ILE A O 1
ATOM 541 N N . VAL A 1 71 ? -15.167 -4.161 -2.344 1.00 69.56 71 VAL A N 1
ATOM 542 C CA . VAL A 1 71 ? -16.337 -3.426 -2.834 1.00 69.56 71 VAL A CA 1
ATOM 543 C C . VAL A 1 71 ? -17.082 -4.317 -3.832 1.00 69.56 71 VAL A C 1
ATOM 545 O O . VAL A 1 71 ? -16.555 -4.603 -4.905 1.00 69.56 71 VAL A O 1
ATOM 548 N N . ASN A 1 72 ? -18.264 -4.806 -3.436 1.00 47.75 72 ASN A N 1
ATOM 549 C CA . ASN A 1 72 ? -19.234 -5.457 -4.332 1.00 47.75 72 ASN A CA 1
ATOM 550 C C . ASN A 1 72 ? -20.059 -4.414 -5.087 1.00 47.75 72 ASN A C 1
ATOM 552 O O . ASN A 1 72 ? -20.390 -3.380 -4.461 1.00 47.75 72 ASN A O 1
#

Sequence (72 aa):
MLQSTDSPTGWFYLSLLHAMTSHPLPDEYTGMTGMERAFQLLKSAGSWSDQPFNELSSNILGQIASISPIVN